Protein AF-A0A482UMG5-F1 (afdb_monomer_lite)

Structure (mmCIF, N/CA/C/O backbone):
data_AF-A0A482UMG5-F1
#
_entry.id   AF-A0A482UMG5-F1
#
loop_
_atom_site.group_PDB
_atom_site.id
_atom_site.type_symbol
_atom_site.label_atom_id
_atom_site.label_alt_id
_atom_site.label_comp_id
_atom_site.label_asym_id
_atom_site.label_entity_id
_atom_site.label_seq_id
_atom_site.pdbx_PDB_ins_code
_atom_site.Cartn_x
_atom_site.Cartn_y
_atom_site.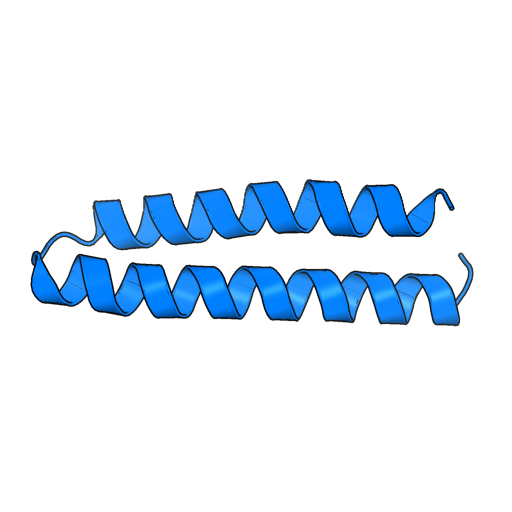Cartn_z
_atom_site.occupancy
_atom_site.B_iso_or_equiv
_atom_site.auth_seq_id
_atom_site.auth_comp_id
_atom_site.auth_asym_id
_atom_site.auth_atom_id
_atom_site.pdbx_PDB_model_num
ATOM 1 N N . MET A 1 1 ? 7.954 4.174 -24.433 1.00 61.03 1 MET A N 1
ATOM 2 C CA . MET A 1 1 ? 7.641 3.303 -23.287 1.00 61.03 1 MET A CA 1
ATOM 3 C C . MET A 1 1 ? 8.042 1.900 -23.684 1.00 61.03 1 MET A C 1
ATOM 5 O O . MET A 1 1 ? 7.540 1.423 -24.697 1.00 61.03 1 MET A O 1
ATOM 9 N N . ASP A 1 2 ? 8.994 1.289 -22.985 1.00 84.50 2 ASP A N 1
ATOM 10 C CA . ASP A 1 2 ? 9.277 -0.134 -23.183 1.00 84.50 2 ASP A CA 1
ATOM 11 C C . ASP A 1 2 ? 8.097 -0.935 -22.613 1.00 84.50 2 ASP A C 1
ATOM 13 O O . ASP A 1 2 ? 7.760 -0.789 -21.439 1.00 84.50 2 ASP A O 1
ATOM 17 N N . TYR A 1 3 ? 7.454 -1.753 -23.448 1.00 83.69 3 TYR A N 1
ATOM 18 C CA . TYR A 1 3 ? 6.306 -2.571 -23.053 1.00 83.69 3 TYR A CA 1
ATOM 19 C C . TYR A 1 3 ? 6.651 -3.549 -21.923 1.00 83.69 3 TYR A C 1
ATOM 21 O O . TYR A 1 3 ? 5.852 -3.746 -21.008 1.00 83.69 3 TYR A O 1
ATOM 29 N N . LYS A 1 4 ? 7.851 -4.144 -21.950 1.00 86.44 4 LYS A N 1
ATOM 30 C CA . LYS A 1 4 ? 8.266 -5.114 -20.926 1.00 86.44 4 LYS A CA 1
ATOM 31 C C . LYS A 1 4 ? 8.573 -4.422 -19.601 1.00 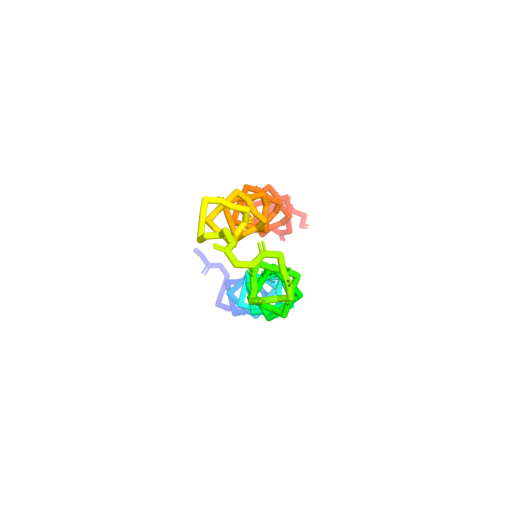86.44 4 LYS A C 1
ATOM 33 O O . LYS A 1 4 ? 8.171 -4.920 -18.551 1.00 86.44 4 LYS A O 1
ATOM 38 N N . GLY A 1 5 ? 9.233 -3.263 -19.660 1.00 85.94 5 GLY A N 1
ATOM 39 C CA . GLY A 1 5 ? 9.491 -2.426 -18.484 1.00 85.94 5 GLY A CA 1
ATOM 40 C C . GLY A 1 5 ? 8.192 -1.943 -17.838 1.00 85.94 5 GLY A C 1
ATOM 41 O O . GLY A 1 5 ? 8.012 -2.081 -16.628 1.00 85.94 5 GLY A O 1
ATOM 42 N N . GLN A 1 6 ? 7.237 -1.489 -18.656 1.00 88.25 6 GLN A N 1
ATOM 43 C CA . GLN A 1 6 ? 5.904 -1.107 -18.194 1.00 88.25 6 GLN A CA 1
ATOM 44 C C . GLN A 1 6 ? 5.194 -2.247 -17.467 1.00 88.25 6 GLN A C 1
ATOM 46 O O . GLN A 1 6 ? 4.715 -2.061 -16.348 1.00 88.25 6 GLN A O 1
ATOM 51 N N . GLN A 1 7 ? 5.154 -3.426 -18.088 1.00 91.25 7 GLN A N 1
ATOM 52 C CA . GLN A 1 7 ? 4.479 -4.587 -17.527 1.00 91.25 7 GLN A CA 1
ATOM 53 C C . GLN A 1 7 ? 5.069 -4.977 -16.165 1.00 91.25 7 GLN A C 1
ATOM 55 O O . GLN A 1 7 ? 4.322 -5.244 -15.224 1.00 91.25 7 GL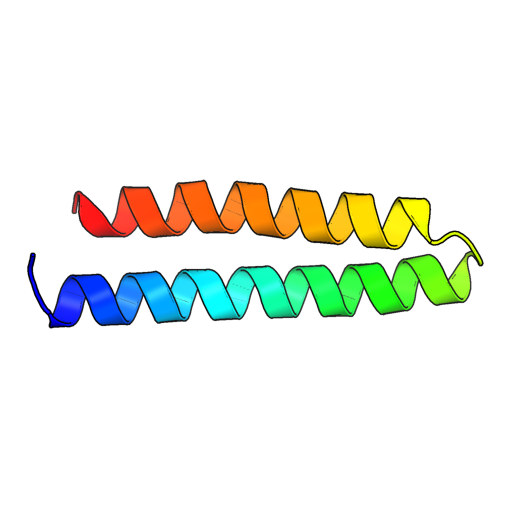N A O 1
ATOM 60 N N . LEU A 1 8 ? 6.400 -4.970 -16.029 1.00 90.31 8 LEU A N 1
ATOM 61 C CA . LEU A 1 8 ? 7.057 -5.254 -14.753 1.00 90.31 8 LEU A CA 1
ATOM 62 C C . LEU A 1 8 ? 6.671 -4.232 -13.673 1.00 90.31 8 LEU A C 1
ATOM 64 O O . LEU A 1 8 ? 6.359 -4.619 -12.547 1.00 90.31 8 LEU A O 1
ATOM 68 N N . CYS A 1 9 ? 6.640 -2.945 -14.017 1.00 91.62 9 CYS A N 1
ATOM 69 C CA . CYS A 1 9 ? 6.299 -1.885 -13.072 1.00 91.62 9 CYS A CA 1
ATOM 70 C C . CYS A 1 9 ? 4.851 -1.991 -12.575 1.00 91.62 9 CYS A C 1
ATOM 72 O O . CYS A 1 9 ? 4.600 -1.816 -11.383 1.00 91.62 9 CYS A O 1
ATOM 74 N N . GLU A 1 10 ? 3.909 -2.345 -13.452 1.00 92.31 10 GLU A N 1
ATOM 75 C CA . GLU A 1 10 ? 2.508 -2.592 -13.083 1.00 92.31 10 GLU A CA 1
ATOM 76 C C . GLU A 1 10 ? 2.356 -3.835 -12.189 1.00 92.31 10 GLU A C 1
ATOM 78 O O . GLU A 1 10 ? 1.583 -3.818 -11.223 1.00 92.31 10 GLU A O 1
ATOM 83 N N . TYR A 1 11 ? 3.133 -4.894 -12.447 1.00 94.00 11 TYR A N 1
ATOM 84 C CA . TYR A 1 11 ? 3.175 -6.074 -11.578 1.00 94.00 11 TYR A CA 1
ATOM 85 C C . TYR A 1 11 ? 3.708 -5.738 -10.183 1.00 94.00 11 TYR A C 1
ATOM 87 O O . TYR A 1 11 ? 3.094 -6.117 -9.184 1.00 94.00 11 TYR A O 1
ATOM 95 N N . MET A 1 12 ? 4.821 -5.004 -10.102 1.00 93.12 12 MET A N 1
ATOM 96 C CA . MET A 1 12 ? 5.408 -4.585 -8.826 1.00 93.12 12 MET A CA 1
ATOM 97 C C . MET A 1 12 ? 4.462 -3.672 -8.049 1.00 93.12 12 MET A C 1
ATOM 99 O O . MET A 1 12 ? 4.263 -3.879 -6.851 1.00 93.12 12 MET A O 1
ATOM 103 N N . TYR A 1 13 ? 3.831 -2.717 -8.737 1.00 95.44 13 TYR A N 1
ATOM 104 C CA . TYR A 1 13 ? 2.809 -1.859 -8.148 1.00 95.44 13 TYR A CA 1
ATOM 105 C C . TYR A 1 13 ? 1.688 -2.695 -7.519 1.00 95.44 13 TYR A C 1
ATOM 107 O O . TYR A 1 13 ? 1.390 -2.559 -6.331 1.00 95.44 13 TYR A O 1
ATOM 115 N N . SER A 1 14 ? 1.124 -3.617 -8.301 1.00 96.31 14 SER A N 1
ATOM 116 C CA . SER A 1 14 ? -0.012 -4.439 -7.882 1.00 96.31 14 SER A CA 1
ATOM 117 C C . SER A 1 14 ? 0.326 -5.321 -6.679 1.00 96.31 14 SER A C 1
ATOM 119 O O . SER A 1 14 ? -0.431 -5.354 -5.710 1.00 96.31 14 SER A O 1
ATOM 121 N N . ILE A 1 15 ? 1.479 -5.998 -6.702 1.00 97.00 15 ILE A N 1
ATOM 122 C CA . ILE A 1 15 ? 1.917 -6.881 -5.611 1.00 97.00 15 ILE A CA 1
ATOM 123 C C . ILE A 1 15 ? 2.061 -6.102 -4.300 1.00 97.00 15 ILE A C 1
ATOM 125 O O . ILE A 1 15 ? 1.560 -6.547 -3.267 1.00 97.00 15 ILE A O 1
ATOM 129 N N . ILE A 1 16 ? 2.708 -4.935 -4.333 1.00 96.62 16 ILE A N 1
ATOM 130 C CA . ILE A 1 16 ? 2.951 -4.135 -3.127 1.00 96.62 16 ILE A CA 1
ATOM 131 C C . ILE A 1 16 ? 1.624 -3.639 -2.542 1.00 96.62 16 ILE A C 1
ATOM 133 O O . ILE A 1 16 ? 1.372 -3.838 -1.352 1.00 96.62 16 ILE A O 1
ATOM 137 N N . VAL A 1 17 ? 0.749 -3.050 -3.363 1.00 97.62 17 VAL A N 1
ATOM 138 C CA . VAL A 1 17 ? -0.536 -2.512 -2.883 1.00 97.62 17 VAL A CA 1
ATOM 139 C C . VAL A 1 17 ? -1.419 -3.616 -2.301 1.00 97.62 17 VAL A C 1
ATOM 141 O O . VAL A 1 17 ? -2.016 -3.419 -1.241 1.00 97.62 17 VAL A O 1
ATOM 144 N N . ILE A 1 18 ? -1.478 -4.787 -2.943 1.00 98.12 18 ILE A N 1
ATOM 145 C CA . ILE A 1 18 ? -2.279 -5.920 -2.458 1.00 98.12 18 ILE A CA 1
ATOM 146 C C . ILE A 1 18 ? -1.743 -6.441 -1.122 1.00 9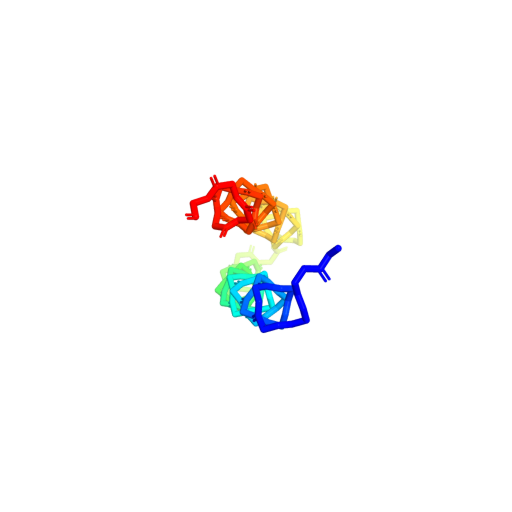8.12 18 ILE A C 1
ATOM 148 O O . ILE A 1 18 ? -2.530 -6.649 -0.200 1.00 98.12 18 ILE A O 1
ATOM 152 N N . LEU A 1 19 ? -0.425 -6.625 -0.986 1.00 98.19 19 LEU A N 1
ATOM 153 C CA . LEU A 1 19 ? 0.175 -7.129 0.253 1.00 98.19 19 LEU A CA 1
ATOM 154 C C . LEU A 1 19 ? -0.061 -6.174 1.426 1.00 98.19 19 LEU A C 1
ATOM 156 O O . LEU A 1 19 ? -0.528 -6.599 2.483 1.00 98.19 19 LEU A O 1
ATOM 160 N N . PHE A 1 20 ? 0.209 -4.883 1.234 1.00 98.25 20 PHE A N 1
ATOM 161 C CA . PHE A 1 20 ? -0.014 -3.884 2.277 1.00 98.25 20 PHE A CA 1
ATOM 162 C C . PHE A 1 20 ? -1.498 -3.721 2.600 1.00 98.25 20 PHE A C 1
ATOM 164 O O . PHE A 1 20 ? -1.854 -3.672 3.774 1.00 98.25 20 PHE A O 1
ATOM 171 N N . GLY A 1 21 ? -2.369 -3.703 1.588 1.00 97.81 21 GLY A N 1
ATOM 172 C CA . GLY A 1 21 ? -3.816 -3.644 1.783 1.00 97.81 21 GLY A CA 1
ATOM 173 C C . GLY A 1 21 ? -4.352 -4.844 2.565 1.00 97.81 21 GLY A C 1
ATOM 174 O O . GLY A 1 21 ? -5.131 -4.661 3.496 1.00 97.81 21 GLY A O 1
ATOM 175 N N . ALA A 1 22 ? -3.895 -6.059 2.251 1.00 98.25 22 ALA A N 1
ATOM 176 C CA . ALA A 1 22 ? -4.304 -7.274 2.953 1.00 98.25 22 ALA A CA 1
ATOM 177 C C . ALA A 1 22 ? -3.846 -7.278 4.420 1.00 98.25 22 ALA A C 1
ATOM 179 O O . ALA A 1 22 ? -4.642 -7.570 5.313 1.00 98.25 22 ALA A O 1
ATOM 180 N N . ILE A 1 23 ? -2.588 -6.910 4.687 1.00 98.31 23 ILE A N 1
ATOM 181 C CA . ILE A 1 23 ? -2.061 -6.824 6.057 1.00 98.31 23 ILE A CA 1
ATOM 182 C C . ILE A 1 23 ? -2.804 -5.737 6.842 1.00 98.31 23 ILE A C 1
ATOM 184 O O . ILE A 1 23 ? -3.273 -5.992 7.950 1.00 98.31 23 ILE A O 1
ATOM 188 N N . ALA A 1 24 ? -2.955 -4.545 6.261 1.00 98.06 24 ALA A N 1
ATOM 189 C CA . ALA A 1 24 ? -3.638 -3.424 6.897 1.00 98.06 24 ALA A CA 1
ATOM 190 C C . ALA A 1 24 ? -5.105 -3.751 7.197 1.00 98.06 24 ALA A C 1
ATOM 192 O O . ALA A 1 24 ? -5.591 -3.415 8.273 1.00 98.06 24 ALA A O 1
ATOM 193 N N . TRP A 1 25 ? -5.781 -4.464 6.292 1.00 98.12 25 TRP A N 1
ATOM 194 C CA . TRP A 1 25 ? -7.145 -4.944 6.501 1.00 98.12 25 TRP A CA 1
ATOM 195 C C . TRP A 1 25 ? -7.250 -5.868 7.714 1.00 98.12 25 TRP A C 1
ATOM 197 O O . TRP A 1 25 ? -8.099 -5.647 8.576 1.00 98.12 25 TRP A O 1
ATOM 207 N N . VAL A 1 26 ? -6.378 -6.879 7.812 1.00 98.44 26 VAL A N 1
ATOM 208 C CA . VAL A 1 26 ? -6.375 -7.809 8.954 1.00 98.44 26 VAL A CA 1
ATOM 209 C C . VAL A 1 26 ? -6.107 -7.056 10.258 1.00 98.44 26 VAL A C 1
ATOM 211 O O . VAL A 1 26 ? -6.820 -7.258 11.240 1.00 98.44 26 VAL A O 1
ATOM 214 N N . VAL A 1 27 ? -5.120 -6.157 10.268 1.00 97.94 27 VAL A N 1
ATOM 215 C CA . VAL A 1 27 ? -4.760 -5.372 11.458 1.00 97.94 27 VAL A CA 1
ATOM 216 C C . VAL A 1 27 ? -5.896 -4.441 11.885 1.00 97.94 27 VAL A C 1
ATOM 218 O O . VAL A 1 27 ? -6.266 -4.441 13.059 1.00 97.94 27 VAL A O 1
ATOM 221 N N . GLY A 1 28 ? -6.472 -3.678 10.955 1.00 98.12 28 GLY A N 1
ATOM 222 C CA . GLY A 1 28 ? -7.569 -2.760 11.256 1.00 98.12 28 GLY A CA 1
ATOM 223 C C . GLY A 1 28 ? -8.841 -3.488 11.682 1.00 98.12 28 GLY A C 1
ATOM 224 O O . GLY A 1 28 ? -9.526 -3.028 12.591 1.00 98.12 28 GLY A O 1
ATOM 225 N N . TYR A 1 29 ? -9.116 -4.672 11.122 1.00 98.19 29 TYR A N 1
ATOM 226 C CA . TYR A 1 29 ? -10.228 -5.517 11.567 1.00 98.19 29 TYR A CA 1
ATOM 227 C C . TYR A 1 29 ? -10.051 -5.986 13.017 1.00 98.19 29 TYR A C 1
ATOM 229 O O . TYR A 1 29 ? -10.984 -5.874 13.808 1.00 98.19 29 TYR A O 1
ATOM 237 N N . ILE A 1 30 ? -8.856 -6.465 13.389 1.00 98.44 30 ILE A N 1
ATOM 238 C CA . ILE A 1 30 ? -8.566 -6.909 14.765 1.00 98.44 30 ILE A CA 1
ATOM 239 C C . ILE A 1 30 ? -8.698 -5.749 15.761 1.00 98.44 30 ILE A C 1
ATOM 241 O O . ILE A 1 30 ? -9.1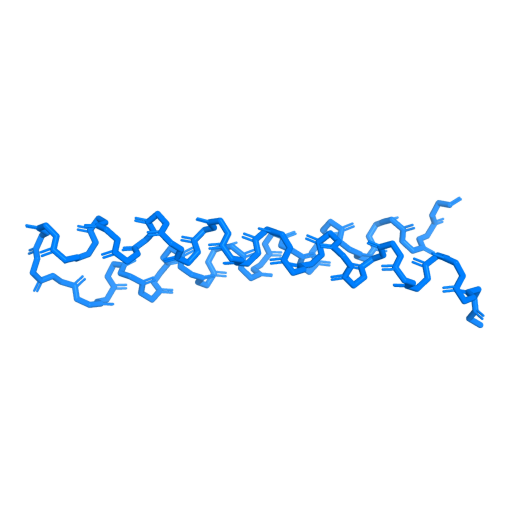82 -5.950 16.872 1.00 98.44 30 ILE A O 1
ATOM 245 N N . GLN A 1 31 ? -8.283 -4.541 15.373 1.00 97.75 31 GLN A N 1
ATOM 246 C CA . GLN A 1 31 ? -8.351 -3.356 16.235 1.00 97.75 31 GLN A CA 1
ATOM 247 C C . GLN A 1 31 ? -9.714 -2.646 16.200 1.00 97.75 31 GLN A C 1
ATOM 249 O O . GLN A 1 31 ? -9.958 -1.770 17.026 1.00 97.75 31 GLN A O 1
ATOM 254 N N . GLY A 1 32 ? -10.604 -3.013 15.272 1.00 97.88 32 GLY A N 1
ATOM 255 C CA . GLY A 1 32 ? -11.879 -2.324 15.062 1.00 97.88 32 GLY A CA 1
ATOM 256 C C . GLY A 1 32 ? -11.726 -0.889 14.544 1.00 97.88 32 GLY A C 1
ATOM 257 O O . GLY A 1 32 ? -12.652 -0.093 14.687 1.00 97.88 32 GLY A O 1
ATOM 258 N N . ASP A 1 33 ? -10.576 -0.551 13.956 1.00 96.75 33 ASP A N 1
ATOM 259 C CA . ASP A 1 33 ? -10.250 0.791 13.475 1.00 96.75 33 ASP A CA 1
ATOM 260 C C . ASP A 1 33 ? -9.943 0.767 11.974 1.00 96.75 33 ASP A C 1
ATOM 262 O O . ASP A 1 33 ? -8.908 0.277 11.512 1.00 96.75 33 ASP A O 1
ATOM 266 N N . PHE A 1 34 ? -10.862 1.335 11.194 1.00 94.62 34 PHE A N 1
ATOM 267 C CA . PHE A 1 34 ? -10.732 1.413 9.744 1.00 94.62 34 PHE A CA 1
ATOM 268 C C . PHE A 1 34 ? -9.711 2.460 9.284 1.00 94.62 34 PHE A C 1
ATOM 270 O O . PHE A 1 34 ? -9.192 2.380 8.167 1.00 94.62 34 PHE A O 1
ATOM 277 N N . TYR A 1 35 ? -9.385 3.429 10.139 1.00 97.56 35 TYR A N 1
ATOM 278 C CA . TYR A 1 35 ? -8.371 4.434 9.851 1.00 97.56 35 TYR A CA 1
ATOM 279 C C . TYR A 1 35 ? -6.985 3.789 9.744 1.00 97.56 35 TYR A C 1
ATOM 281 O O . TYR A 1 35 ? -6.218 4.132 8.843 1.00 97.56 35 TYR A O 1
ATOM 289 N N . LEU A 1 36 ? -6.700 2.780 10.577 1.00 95.94 36 LEU A N 1
ATOM 290 C CA . LEU A 1 36 ? -5.473 1.981 10.485 1.00 95.94 36 LEU A CA 1
ATOM 291 C C . LEU A 1 36 ? -5.385 1.196 9.171 1.00 95.94 36 LEU A C 1
ATOM 293 O O . LEU A 1 36 ? -4.320 1.161 8.550 1.00 95.94 36 LEU A O 1
ATOM 297 N N . THR A 1 37 ? -6.500 0.626 8.703 1.00 97.75 37 THR A N 1
ATOM 298 C CA . THR A 1 37 ? -6.560 -0.030 7.386 1.00 97.75 37 THR A CA 1
ATOM 299 C C . THR A 1 37 ? -6.183 0.944 6.272 1.00 97.75 37 THR A C 1
ATOM 301 O O . THR A 1 37 ? -5.340 0.633 5.427 1.00 97.75 37 THR A O 1
ATOM 304 N N . PHE A 1 38 ? -6.765 2.147 6.286 1.00 97.44 38 PHE A N 1
ATOM 305 C CA . PHE A 1 38 ? -6.471 3.175 5.288 1.00 97.44 38 PHE A CA 1
ATOM 306 C C . PHE A 1 38 ? -5.027 3.666 5.347 1.00 97.44 38 PHE A C 1
ATOM 308 O O . PHE A 1 38 ? -4.407 3.832 4.299 1.00 97.44 38 PHE A O 1
ATOM 315 N N . GLN A 1 39 ? -4.474 3.873 6.543 1.00 97.81 39 GLN A N 1
ATOM 316 C CA . GLN A 1 39 ? -3.081 4.287 6.711 1.00 97.81 39 GLN A CA 1
ATOM 317 C C . GLN A 1 39 ? -2.111 3.229 6.179 1.00 97.81 39 GLN A C 1
ATOM 319 O O . GLN A 1 39 ? -1.183 3.567 5.444 1.00 97.81 39 GLN A O 1
ATOM 324 N N . GLY A 1 40 ? -2.342 1.952 6.494 1.00 97.62 40 GLY A N 1
ATOM 325 C CA . GLY A 1 40 ? -1.505 0.861 5.998 1.00 97.62 40 GLY A CA 1
ATOM 326 C C . GLY A 1 40 ? -1.599 0.686 4.479 1.00 97.62 40 GLY A C 1
ATOM 327 O O . GLY A 1 40 ? -0.572 0.541 3.814 1.00 97.62 40 GLY A O 1
ATOM 328 N N . TRP A 1 41 ? -2.804 0.788 3.909 1.00 97.94 41 TRP A N 1
ATOM 329 C CA . TRP A 1 41 ? -2.991 0.789 2.455 1.00 97.94 41 TRP A CA 1
ATOM 330 C C . TRP A 1 41 ? -2.299 1.985 1.784 1.00 97.94 41 TRP A C 1
ATOM 332 O O . TRP A 1 41 ? -1.583 1.803 0.800 1.00 97.94 41 TRP A O 1
ATOM 342 N N . ALA A 1 42 ? -2.451 3.195 2.332 1.00 97.81 42 ALA A N 1
ATOM 343 C CA . ALA A 1 42 ? -1.842 4.409 1.789 1.00 97.81 42 ALA A CA 1
ATOM 344 C C . ALA A 1 42 ? -0.308 4.359 1.847 1.00 97.81 42 ALA A C 1
ATOM 346 O O . ALA A 1 42 ? 0.363 4.817 0.922 1.00 97.81 42 ALA A O 1
ATOM 347 N N . LEU A 1 43 ? 0.255 3.756 2.896 1.00 98.00 43 LEU A N 1
ATOM 348 C CA . LEU A 1 43 ? 1.691 3.511 2.996 1.00 98.00 43 LEU A CA 1
ATOM 349 C C . LEU A 1 43 ? 2.165 2.520 1.921 1.00 98.00 43 LEU A C 1
ATOM 351 O O . LEU A 1 43 ? 3.168 2.774 1.254 1.00 98.00 43 LEU A O 1
ATOM 355 N N . GLY A 1 44 ? 1.406 1.446 1.687 1.00 97.69 44 GLY A N 1
ATOM 356 C CA . GLY A 1 44 ? 1.643 0.521 0.577 1.00 97.69 44 GLY A CA 1
ATOM 357 C C . GLY A 1 44 ? 1.609 1.205 -0.788 1.00 97.69 44 GLY A C 1
ATOM 358 O O . GLY A 1 44 ? 2.504 0.987 -1.600 1.00 97.69 44 GLY A O 1
ATOM 359 N N . LEU A 1 45 ? 0.629 2.085 -1.013 1.00 97.19 45 LEU A N 1
ATOM 360 C CA . LEU A 1 45 ? 0.513 2.892 -2.228 1.00 97.19 45 LEU A CA 1
ATOM 361 C C . LEU A 1 45 ? 1.723 3.822 -2.421 1.00 97.19 45 LEU A C 1
ATOM 363 O O . LEU A 1 45 ? 2.265 3.927 -3.520 1.00 97.19 45 LEU A O 1
ATOM 367 N N . ALA A 1 46 ? 2.172 4.497 -1.363 1.00 97.38 46 ALA A N 1
ATOM 368 C CA . ALA A 1 46 ? 3.335 5.378 -1.437 1.00 97.38 46 ALA A CA 1
ATOM 369 C C . ALA A 1 46 ? 4.608 4.598 -1.808 1.00 97.38 46 ALA A C 1
ATOM 371 O O . ALA A 1 46 ? 5.352 5.007 -2.702 1.00 97.38 46 ALA A O 1
ATOM 372 N N . ILE A 1 47 ? 4.828 3.442 -1.174 1.00 96.38 47 ILE A N 1
ATOM 373 C CA . ILE A 1 47 ? 5.962 2.561 -1.481 1.00 96.38 47 ILE A CA 1
ATOM 374 C C . ILE A 1 47 ? 5.860 2.033 -2.912 1.00 96.38 47 ILE A C 1
ATOM 376 O O . ILE A 1 47 ? 6.852 2.054 -3.640 1.00 96.38 47 ILE A O 1
ATOM 380 N N . SER A 1 48 ? 4.675 1.588 -3.337 1.00 96.25 48 SER A N 1
ATOM 381 C CA . SER A 1 48 ? 4.485 1.022 -4.670 1.00 96.25 48 SER A CA 1
ATOM 382 C C . SER A 1 48 ? 4.817 2.032 -5.759 1.00 96.25 48 SER A C 1
ATOM 384 O O . SER A 1 48 ? 5.486 1.666 -6.717 1.00 96.25 48 SER A O 1
ATOM 386 N N . LEU A 1 49 ? 4.413 3.297 -5.587 1.00 93.94 49 LEU A N 1
ATOM 387 C CA . LEU A 1 49 ? 4.708 4.375 -6.533 1.00 93.94 49 LEU A CA 1
ATOM 388 C C . LEU A 1 49 ? 6.211 4.652 -6.643 1.00 93.94 49 LEU A C 1
ATOM 390 O O . LEU A 1 49 ? 6.727 4.767 -7.755 1.00 93.94 49 LEU A O 1
ATOM 394 N N . LEU A 1 50 ? 6.916 4.716 -5.508 1.00 93.31 50 LEU A N 1
ATOM 395 C CA . LEU A 1 50 ? 8.365 4.936 -5.487 1.00 93.31 50 LEU A CA 1
ATOM 396 C C . LEU A 1 50 ? 9.110 3.788 -6.172 1.00 93.31 50 LEU A C 1
ATOM 398 O O . LEU A 1 50 ? 9.953 4.018 -7.037 1.00 93.31 50 LEU A O 1
ATOM 402 N N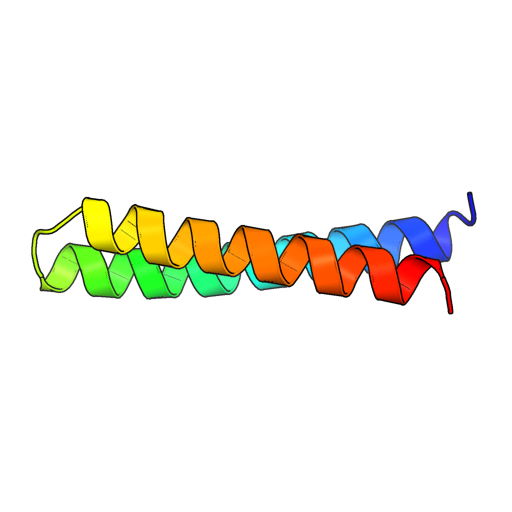 . VAL A 1 51 ? 8.773 2.548 -5.820 1.00 92.06 51 VAL A N 1
ATOM 403 C CA . VAL A 1 51 ? 9.442 1.362 -6.361 1.00 92.06 51 VAL A CA 1
ATOM 404 C C . VAL A 1 51 ? 9.150 1.205 -7.855 1.00 92.06 51 VAL A C 1
ATOM 406 O O . VAL A 1 51 ? 10.084 1.030 -8.636 1.00 92.06 51 VAL A O 1
ATOM 409 N N . SER A 1 52 ? 7.889 1.334 -8.281 1.00 89.88 52 SER A N 1
ATOM 410 C CA . SER A 1 52 ? 7.521 1.174 -9.693 1.00 89.88 52 SER A CA 1
ATOM 411 C C . SER A 1 52 ? 8.096 2.273 -10.591 1.00 89.88 52 SER A C 1
ATOM 413 O O . SER A 1 52 ? 8.353 2.021 -11.762 1.00 89.88 52 SER A O 1
ATOM 415 N N . GLN A 1 53 ? 8.307 3.492 -10.077 1.00 80.56 53 GLN A N 1
ATOM 416 C CA . GLN A 1 53 ? 8.964 4.560 -10.841 1.00 80.56 53 GLN A CA 1
ATOM 417 C C . GLN A 1 53 ? 10.476 4.354 -10.956 1.00 80.56 53 GLN A C 1
ATOM 419 O O . GLN A 1 53 ? 11.033 4.565 -12.031 1.00 80.56 53 GLN A O 1
ATOM 424 N N . VAL A 1 54 ? 11.145 3.922 -9.881 1.00 76.56 54 VAL A N 1
ATOM 425 C CA . VAL A 1 54 ? 12.591 3.640 -9.912 1.00 76.56 54 VAL A CA 1
ATOM 426 C C . VAL A 1 54 ? 12.903 2.510 -10.894 1.00 76.56 54 VAL A C 1
ATOM 428 O O . VAL A 1 54 ? 13.852 2.621 -11.665 1.00 76.56 54 VAL A O 1
ATOM 431 N N . SER A 1 55 ? 12.073 1.465 -10.938 1.00 67.06 55 SER A N 1
ATOM 432 C CA . SER A 1 55 ? 12.220 0.361 -11.897 1.00 67.06 55 SER A CA 1
ATOM 433 C C . SER A 1 55 ? 11.999 0.760 -13.361 1.00 67.06 55 SER A C 1
ATOM 435 O O . SER A 1 55 ? 12.418 0.028 -14.247 1.00 67.06 55 SER A O 1
ATOM 437 N N . TYR A 1 56 ? 11.369 1.906 -13.622 1.00 64.50 56 TYR A N 1
ATOM 438 C CA . TYR A 1 56 ? 11.175 2.452 -14.970 1.00 64.50 56 TYR A CA 1
ATOM 439 C C . TYR A 1 56 ? 12.393 3.233 -15.495 1.00 64.50 56 TYR A C 1
ATOM 441 O O . TYR A 1 56 ? 12.469 3.506 -16.693 1.00 64.50 56 TYR A O 1
ATOM 449 N N . LEU A 1 57 ? 13.294 3.659 -14.601 1.00 62.62 57 LEU A N 1
ATOM 450 C CA . LEU A 1 57 ? 14.460 4.501 -14.908 1.00 62.62 57 LEU A CA 1
ATOM 451 C C . LEU A 1 57 ? 15.771 3.706 -15.058 1.00 62.62 57 LEU A C 1
ATOM 453 O O . LEU A 1 57 ? 16.773 4.288 -15.474 1.00 62.62 57 LEU A O 1
ATOM 457 N N . LEU A 1 58 ? 15.763 2.420 -14.692 1.00 58.91 58 LEU A N 1
ATOM 458 C CA . LEU A 1 58 ? 16.877 1.468 -14.801 1.00 58.91 58 LEU A CA 1
ATOM 459 C C . LEU A 1 58 ? 16.744 0.621 -16.070 1.00 58.91 58 LEU A C 1
ATOM 461 O O . LEU A 1 58 ? 17.798 0.356 -16.690 1.00 58.91 58 LEU A O 1
#

pLDDT: mean 91.91, std 10.17, range [58.91, 98.44]

Radius of gyration: 13.46 Å; chains: 1; bounding box: 29×13×40 Å

Secondary structure (DSSP, 8-state):
--HHHHHHHHHHHHHHHHHHHHHHHHHHHHHT-HHHHHHHHHHHHHHHHHHHHHHHH-

Sequence (58 aa):
MDYKGQQLCEYMYSIIVILFGAIAWVVGYIQGDFYLTFQGWALGLAISLLVSQVSYLL

Foldseek 3Di:
DPPVLLVVLVVLLVVLLVVQLVVQVVVCVVVVHVVSSVVSSVVSNVVSVVVSVVSSVD